Protein AF-A0A8W8JXM0-F1 (afdb_monomer_lite)

Structure (mmCIF, N/CA/C/O backbone):
data_AF-A0A8W8JXM0-F1
#
_entry.id   AF-A0A8W8JXM0-F1
#
loop_
_atom_site.group_PDB
_atom_site.id
_atom_site.type_symbol
_atom_site.label_atom_id
_atom_site.label_alt_id
_atom_site.label_comp_id
_atom_site.label_asym_id
_atom_site.label_entity_id
_atom_site.label_seq_id
_atom_site.pdbx_PDB_ins_code
_atom_site.Cartn_x
_atom_site.Cartn_y
_atom_site.Cartn_z
_atom_site.occupancy
_atom_site.B_iso_or_equiv
_atom_site.auth_seq_id
_atom_site.auth_comp_id
_atom_site.auth_asym_id
_atom_site.auth_atom_id
_atom_site.pdbx_PDB_model_num
ATOM 1 N N . SER A 1 1 ? -21.388 10.383 17.128 1.00 63.91 1 SER A N 1
ATOM 2 C CA . SER A 1 1 ? -20.264 11.316 17.364 1.00 63.91 1 SER A CA 1
ATOM 3 C C . SER A 1 1 ? -19.568 11.583 16.032 1.00 63.91 1 SER A C 1
ATOM 5 O O . SER A 1 1 ? -19.611 10.723 15.161 1.00 63.91 1 SER A O 1
ATOM 7 N N . ARG A 1 2 ? -18.930 12.748 15.847 1.00 68.12 2 ARG A N 1
ATOM 8 C CA . ARG A 1 2 ? -18.242 13.120 14.589 1.00 68.12 2 ARG A CA 1
ATOM 9 C C . ARG A 1 2 ? -17.163 12.104 14.164 1.00 68.12 2 ARG A C 1
ATOM 11 O O . ARG A 1 2 ? -17.011 11.841 12.980 1.00 68.12 2 ARG A O 1
ATOM 18 N N . SER A 1 3 ? -16.482 11.490 15.135 1.00 75.00 3 SER A N 1
ATOM 19 C CA . SER A 1 3 ? -15.471 10.443 14.913 1.00 75.00 3 SER A CA 1
ATOM 20 C C . SER A 1 3 ? -16.054 9.155 14.310 1.00 75.00 3 SER A C 1
ATOM 22 O O . SER A 1 3 ? -15.469 8.610 13.374 1.00 75.00 3 SER A O 1
ATOM 24 N N . ASN A 1 4 ? -17.241 8.717 14.747 1.00 82.75 4 ASN A N 1
ATOM 25 C CA . ASN A 1 4 ? -17.896 7.534 14.174 1.00 82.75 4 ASN A CA 1
ATOM 26 C C . ASN A 1 4 ? -18.312 7.779 12.718 1.00 82.75 4 ASN A C 1
ATOM 28 O O . ASN A 1 4 ? -18.183 6.894 11.882 1.00 82.75 4 ASN A O 1
ATOM 32 N N . THR A 1 5 ? -18.763 8.996 12.400 1.00 88.31 5 THR A N 1
ATOM 33 C CA . THR A 1 5 ? -19.134 9.385 11.034 1.00 88.31 5 THR A CA 1
ATOM 34 C C . THR A 1 5 ? -17.922 9.409 10.099 1.00 88.31 5 THR A C 1
ATOM 36 O O . THR A 1 5 ? -17.997 8.873 9.001 1.00 88.31 5 THR A O 1
ATOM 39 N N . SER A 1 6 ? -16.786 9.970 10.530 1.00 88.12 6 SER A N 1
ATOM 40 C CA . SER A 1 6 ? -15.550 9.949 9.731 1.00 88.12 6 SER A CA 1
ATOM 41 C C . SER A 1 6 ? -15.017 8.533 9.510 1.00 88.12 6 SER A C 1
ATOM 43 O O . SER A 1 6 ? -14.565 8.216 8.416 1.00 88.12 6 SER A O 1
ATOM 45 N N . THR A 1 7 ? -15.108 7.677 10.529 1.00 91.31 7 THR A N 1
ATOM 46 C CA . THR A 1 7 ? -14.722 6.262 10.422 1.00 91.31 7 THR A CA 1
ATOM 47 C C . THR A 1 7 ? -15.617 5.526 9.431 1.00 91.31 7 THR A C 1
ATOM 49 O O . THR A 1 7 ? -15.121 4.790 8.589 1.00 91.31 7 THR A O 1
ATOM 52 N N . PHE A 1 8 ? -16.928 5.767 9.487 1.00 92.94 8 PHE A N 1
ATOM 53 C CA . PHE A 1 8 ? -17.886 5.173 8.560 1.00 92.94 8 PHE A CA 1
ATOM 54 C C . PHE A 1 8 ? -17.603 5.556 7.102 1.00 92.94 8 PHE A C 1
ATOM 56 O O . PHE A 1 8 ? -17.554 4.672 6.254 1.00 92.94 8 PHE A O 1
ATOM 63 N N . TYR A 1 9 ? -17.354 6.839 6.815 1.00 93.75 9 TYR A N 1
ATOM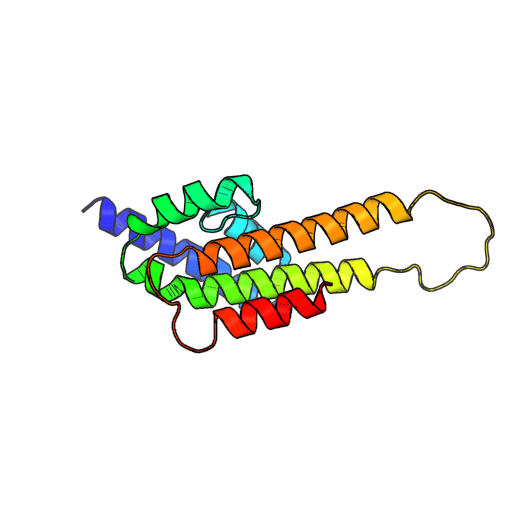 64 C CA . TYR A 1 9 ? -16.999 7.267 5.458 1.00 93.75 9 TYR A CA 1
ATOM 65 C C . TYR A 1 9 ? -15.679 6.658 4.985 1.00 93.75 9 TYR A C 1
ATOM 67 O O . TYR A 1 9 ? -15.618 6.161 3.870 1.00 93.75 9 TYR A O 1
ATOM 75 N N . LEU A 1 10 ? -14.661 6.596 5.850 1.00 94.12 10 LEU A N 1
ATOM 76 C CA . LEU A 1 10 ? -13.402 5.939 5.499 1.00 94.12 10 LEU A CA 1
ATOM 77 C C . LEU A 1 10 ? -13.599 4.448 5.185 1.00 94.12 10 LEU A C 1
ATOM 79 O O . LEU A 1 10 ? -12.997 3.936 4.249 1.00 94.12 10 LEU A O 1
ATOM 83 N N . LEU A 1 11 ? -14.439 3.744 5.945 1.00 95.06 11 LEU A N 1
ATOM 84 C CA . LEU A 1 11 ? -14.765 2.344 5.663 1.00 95.06 11 LEU A CA 1
ATOM 85 C C . LEU A 1 11 ? -15.546 2.190 4.352 1.00 95.06 11 LEU A C 1
ATOM 87 O O . LEU A 1 11 ? -15.313 1.224 3.634 1.00 95.06 11 LEU A O 1
ATOM 91 N N . LEU A 1 12 ? -16.429 3.134 4.017 1.00 95.12 12 LEU A N 1
ATOM 92 C CA . LEU A 1 12 ? -17.138 3.143 2.737 1.00 95.12 12 LEU A CA 1
ATOM 93 C C . LEU A 1 12 ? -16.175 3.361 1.563 1.00 95.12 12 LEU A C 1
ATOM 95 O O . LEU A 1 12 ? -16.234 2.632 0.581 1.00 95.12 12 LEU A O 1
ATOM 99 N N . ASP A 1 13 ? -15.242 4.301 1.689 1.00 94.69 13 ASP A N 1
ATOM 100 C CA . ASP A 1 13 ? -14.214 4.530 0.673 1.00 94.69 13 ASP A CA 1
ATOM 101 C C . ASP A 1 13 ? -13.285 3.308 0.524 1.00 94.69 13 ASP A C 1
ATOM 103 O O . ASP A 1 13 ? -12.846 2.974 -0.577 1.00 94.69 13 ASP A O 1
ATOM 107 N N . LEU A 1 14 ? -13.012 2.597 1.626 1.00 96.12 14 LEU A N 1
ATOM 108 C CA . LEU A 1 14 ? -12.281 1.329 1.603 1.00 96.12 14 LEU A CA 1
ATOM 109 C C . LEU A 1 14 ? -13.067 0.204 0.919 1.00 96.12 14 LEU A C 1
ATOM 111 O O . LEU A 1 14 ? -12.446 -0.624 0.256 1.00 96.12 14 LEU A O 1
ATOM 115 N N . LEU A 1 15 ? -14.398 0.174 1.039 1.00 95.50 15 LEU A N 1
ATOM 116 C CA . LEU A 1 15 ? -15.231 -0.749 0.261 1.00 95.50 15 LEU A CA 1
ATOM 117 C C . LEU A 1 15 ? -15.096 -0.453 -1.232 1.00 95.50 15 LEU A C 1
ATOM 119 O O . LEU A 1 15 ? -14.753 -1.359 -1.978 1.00 95.50 15 LEU A O 1
ATOM 123 N N . THR A 1 16 ? -15.211 0.812 -1.646 1.00 95.44 16 THR A N 1
ATOM 124 C CA . THR A 1 16 ? -15.001 1.218 -3.048 1.00 95.44 16 THR A CA 1
ATOM 125 C C . THR A 1 16 ? -13.627 0.791 -3.573 1.00 95.44 16 THR A C 1
ATOM 127 O O . THR A 1 16 ? -13.509 0.287 -4.692 1.00 95.44 16 THR A O 1
ATOM 130 N N . PHE A 1 17 ? -12.577 0.953 -2.759 1.00 97.31 17 PHE A N 1
ATOM 131 C CA . PHE A 1 17 ? -11.235 0.469 -3.086 1.00 97.31 17 PHE A CA 1
ATOM 132 C C . PHE A 1 17 ? -11.208 -1.048 -3.314 1.00 97.31 17 PHE A C 1
ATOM 134 O O . PHE A 1 17 ? -10.658 -1.510 -4.317 1.00 97.31 17 PHE A O 1
ATOM 141 N N . PHE A 1 18 ? -11.777 -1.825 -2.390 1.00 97.19 18 PHE A N 1
ATOM 142 C CA . PHE A 1 18 ? -11.778 -3.279 -2.498 1.00 97.19 18 PHE A CA 1
ATOM 143 C C . PHE A 1 18 ? -12.661 -3.775 -3.640 1.00 97.19 18 PHE A C 1
ATOM 145 O O . PHE A 1 18 ? -12.241 -4.697 -4.330 1.00 97.19 18 PHE A O 1
ATOM 152 N N . ASP A 1 19 ? -13.821 -3.176 -3.884 1.00 96.94 19 ASP A N 1
ATOM 153 C CA . ASP A 1 19 ? -14.693 -3.539 -5.003 1.00 96.94 19 ASP A CA 1
ATOM 154 C C . ASP A 1 19 ? -13.942 -3.351 -6.328 1.00 96.94 19 ASP A C 1
ATOM 156 O O . ASP A 1 19 ? -13.771 -4.307 -7.085 1.00 96.94 19 ASP A O 1
ATOM 160 N N . SER A 1 20 ? -13.329 -2.177 -6.525 1.00 95.50 20 SER A N 1
ATOM 161 C CA . SER A 1 20 ? -12.498 -1.888 -7.706 1.00 95.50 20 SER A CA 1
ATOM 162 C C . SER A 1 20 ? -11.335 -2.879 -7.855 1.00 95.50 20 SER A C 1
ATOM 164 O O . SER A 1 20 ? -11.025 -3.338 -8.956 1.00 95.50 20 SER A O 1
ATOM 166 N N . TYR A 1 21 ? -10.683 -3.245 -6.745 1.00 96.88 21 TYR A N 1
ATOM 167 C CA . TYR A 1 21 ? -9.587 -4.216 -6.747 1.00 96.88 21 TYR A CA 1
ATOM 168 C C . TYR A 1 21 ? -10.049 -5.623 -7.158 1.00 96.88 21 TYR A C 1
ATOM 170 O O . TYR A 1 21 ? -9.389 -6.264 -7.979 1.00 96.88 21 TYR A O 1
ATOM 178 N N . HIS A 1 22 ? -11.171 -6.106 -6.617 1.00 95.25 22 HIS A N 1
ATOM 179 C CA . HIS A 1 22 ? -11.687 -7.450 -6.897 1.00 95.25 22 HIS A CA 1
ATOM 180 C C . HIS A 1 22 ? -12.338 -7.566 -8.282 1.00 95.25 22 HIS A C 1
ATOM 182 O O . HIS A 1 22 ? -12.294 -8.641 -8.879 1.00 95.25 22 HIS A O 1
ATOM 188 N N . GLU A 1 23 ? -12.873 -6.471 -8.825 1.00 95.81 23 GLU A N 1
ATOM 189 C CA . GLU A 1 23 ? -13.356 -6.391 -10.210 1.00 95.81 23 GLU A CA 1
ATOM 190 C C . GLU A 1 23 ? -12.215 -6.390 -11.245 1.00 95.81 23 GLU A C 1
ATOM 192 O O . GLU A 1 23 ? -12.450 -6.574 -12.438 1.00 95.81 23 GLU A O 1
ATOM 197 N N . GLY A 1 24 ? -10.964 -6.226 -10.800 1.00 92.19 24 GLY A N 1
ATOM 198 C CA . GLY A 1 24 ? -9.787 -6.165 -11.666 1.00 92.19 24 GLY A CA 1
ATOM 199 C C . GLY A 1 24 ? -9.473 -4.763 -12.195 1.00 92.19 24 GLY A C 1
ATOM 200 O O . GLY A 1 24 ? -8.501 -4.603 -12.938 1.00 92.19 24 GLY A O 1
ATOM 201 N N . ASN A 1 25 ? -10.221 -3.741 -11.765 1.00 93.81 25 ASN A N 1
ATOM 202 C CA . ASN A 1 25 ? -10.005 -2.326 -12.078 1.00 93.81 25 ASN A CA 1
ATOM 203 C C . ASN A 1 25 ? -8.851 -1.758 -11.229 1.00 93.81 25 ASN A C 1
ATOM 205 O O . ASN A 1 25 ? -9.009 -0.847 -10.418 1.00 93.81 25 ASN A O 1
ATOM 209 N N . VAL A 1 26 ? -7.656 -2.333 -11.395 1.00 91.81 26 VAL A N 1
ATOM 210 C CA . VAL A 1 26 ? -6.482 -2.066 -10.545 1.00 91.81 26 VAL A CA 1
ATOM 211 C C . VAL A 1 26 ? -6.012 -0.611 -10.575 1.00 91.81 26 VAL A C 1
ATOM 213 O O . VAL A 1 26 ? -5.500 -0.127 -9.568 1.00 91.81 26 VAL A O 1
ATOM 216 N N . ASP A 1 27 ? -6.183 0.085 -11.701 1.00 92.00 27 ASP A N 1
ATOM 217 C CA . ASP A 1 27 ? -5.772 1.484 -11.841 1.00 92.00 27 ASP A CA 1
ATOM 218 C C . ASP A 1 27 ? -6.708 2.406 -11.053 1.00 92.00 27 ASP A C 1
ATOM 220 O O . ASP A 1 27 ? -6.242 3.255 -10.294 1.00 92.00 27 ASP A O 1
ATOM 224 N N . GLU A 1 28 ? -8.020 2.174 -11.145 1.00 94.31 28 GLU A N 1
ATOM 225 C CA . GLU A 1 28 ? -9.027 2.887 -10.355 1.00 94.31 28 GLU A CA 1
ATOM 226 C C . GLU A 1 28 ? -8.849 2.620 -8.858 1.00 94.31 28 GLU A C 1
ATOM 228 O O . GLU A 1 28 ? -8.774 3.561 -8.065 1.00 94.31 28 GLU A O 1
ATOM 233 N N . ALA A 1 29 ? -8.660 1.353 -8.473 1.00 95.75 29 ALA A N 1
ATOM 234 C CA . ALA A 1 29 ? -8.356 0.988 -7.092 1.00 95.75 29 ALA A CA 1
ATOM 235 C C . ALA A 1 29 ? -7.118 1.744 -6.573 1.00 95.75 29 ALA A C 1
ATOM 237 O O . ALA A 1 29 ? -7.100 2.246 -5.446 1.00 95.75 29 ALA A O 1
ATOM 238 N N . PHE A 1 30 ? -6.079 1.890 -7.400 1.00 95.19 30 PHE A N 1
ATOM 239 C CA . PHE A 1 30 ? -4.889 2.633 -7.003 1.00 95.19 30 PHE A CA 1
ATOM 240 C C . PHE A 1 30 ? -5.144 4.134 -6.834 1.00 95.19 30 PHE A C 1
ATOM 242 O O . PHE A 1 30 ? -4.594 4.747 -5.914 1.00 95.19 30 PHE A O 1
ATOM 249 N N . GLU A 1 31 ? -5.975 4.741 -7.685 1.00 95.06 31 GLU A N 1
ATOM 250 C CA . GLU A 1 31 ? -6.379 6.141 -7.528 1.00 95.06 31 GLU A CA 1
ATOM 251 C C . GLU A 1 31 ? -7.143 6.368 -6.223 1.00 95.06 31 GLU A C 1
ATOM 253 O O . GLU A 1 31 ? -6.796 7.283 -5.470 1.00 95.06 31 GLU A O 1
ATOM 258 N N . VAL A 1 32 ? -8.105 5.499 -5.897 1.00 95.06 32 VAL A N 1
ATOM 259 C CA . VAL A 1 32 ? -8.832 5.563 -4.619 1.00 95.06 32 VAL A CA 1
ATOM 260 C C . VAL A 1 32 ? -7.851 5.458 -3.447 1.00 95.06 32 VAL A C 1
ATOM 262 O O . VAL A 1 32 ? -7.864 6.299 -2.547 1.00 95.06 32 VAL A O 1
ATOM 265 N N . MET A 1 33 ? -6.915 4.502 -3.482 1.00 96.12 33 MET A N 1
ATOM 266 C CA . MET A 1 33 ? -5.904 4.346 -2.427 1.00 96.12 33 MET A CA 1
ATOM 267 C C . MET A 1 33 ? -5.021 5.595 -2.258 1.00 96.12 33 MET A C 1
ATOM 269 O O . MET A 1 33 ? -4.725 6.016 -1.133 1.00 96.12 33 MET A O 1
ATOM 273 N N . LYS A 1 34 ? -4.626 6.240 -3.363 1.00 94.38 34 LYS A N 1
ATOM 274 C CA . LYS A 1 34 ? -3.869 7.502 -3.336 1.00 94.38 34 LYS A CA 1
ATOM 275 C C . LYS A 1 34 ? -4.668 8.641 -2.708 1.00 94.38 34 LYS A C 1
ATOM 277 O O . LYS A 1 34 ? -4.106 9.423 -1.937 1.00 94.38 34 LYS A O 1
ATOM 282 N N . GLN A 1 35 ? -5.962 8.733 -3.006 1.00 94.31 35 GLN A N 1
ATOM 283 C CA . GLN A 1 35 ? -6.850 9.764 -2.461 1.00 94.31 35 GLN A CA 1
ATOM 284 C C . GLN A 1 35 ? -7.109 9.578 -0.965 1.00 94.31 35 GLN A C 1
ATOM 286 O O . GLN A 1 35 ? -7.076 10.558 -0.217 1.00 94.31 35 GLN A O 1
ATOM 291 N N . LEU A 1 36 ? -7.264 8.328 -0.522 1.00 93.44 36 LEU A N 1
ATOM 292 C CA . LEU A 1 36 ? -7.412 7.974 0.890 1.00 93.44 36 LEU A CA 1
ATOM 293 C C . LEU A 1 36 ? -6.209 8.401 1.732 1.00 93.44 36 LEU A C 1
ATOM 295 O O . LEU A 1 36 ? -6.346 8.665 2.928 1.00 93.44 36 LEU A O 1
ATOM 299 N N . LYS A 1 37 ? -5.015 8.464 1.120 1.00 92.94 37 LYS A N 1
ATOM 300 C CA . LYS A 1 37 ? -3.752 8.802 1.793 1.00 92.94 37 LYS A CA 1
ATOM 301 C C . LYS A 1 37 ? -3.551 7.947 3.049 1.00 92.94 37 LYS A C 1
ATOM 303 O O . LYS A 1 37 ? -3.011 8.434 4.042 1.00 92.94 37 LYS A O 1
ATOM 308 N N . LEU A 1 38 ? -3.999 6.695 3.035 1.00 93.31 38 LEU A N 1
ATOM 309 C CA . LEU A 1 38 ? -3.891 5.810 4.194 1.00 93.31 38 LEU A CA 1
ATOM 310 C C . LEU A 1 38 ? -2.473 5.241 4.323 1.00 93.31 38 LEU A C 1
ATOM 312 O O . LEU A 1 38 ? -1.944 5.117 5.426 1.00 93.31 38 LEU A O 1
ATOM 316 N N . LEU A 1 39 ? -1.841 4.952 3.185 1.00 96.12 39 LEU A N 1
ATOM 317 C CA . LEU A 1 39 ? -0.529 4.321 3.100 1.00 96.12 39 LEU A CA 1
ATOM 318 C C . LEU A 1 39 ? 0.570 5.318 2.698 1.00 96.12 39 LEU A C 1
ATOM 320 O O . LEU A 1 39 ? 0.293 6.302 2.003 1.00 96.12 39 LEU A O 1
ATOM 324 N N . PRO A 1 40 ? 1.827 5.086 3.112 1.00 96.31 40 PRO A N 1
ATOM 325 C CA . PRO A 1 40 ? 2.968 5.823 2.591 1.00 96.31 40 PRO A CA 1
ATOM 326 C C . PRO A 1 40 ? 3.396 5.233 1.247 1.00 96.31 40 PRO A C 1
ATOM 328 O O . PRO A 1 40 ? 3.817 4.084 1.164 1.00 96.31 40 PRO A O 1
ATOM 331 N N . LEU A 1 41 ? 3.314 6.040 0.193 1.00 94.75 41 LEU A N 1
ATOM 332 C CA . LEU A 1 41 ? 3.804 5.675 -1.141 1.00 94.75 41 LEU A CA 1
ATOM 333 C C . LEU A 1 41 ? 5.220 6.203 -1.411 1.00 94.75 41 LEU A C 1
ATOM 335 O O . LEU A 1 41 ? 5.738 6.058 -2.512 1.00 94.75 41 LEU A O 1
ATOM 339 N N . THR A 1 42 ? 5.841 6.829 -0.415 1.00 95.44 42 THR A N 1
ATOM 340 C CA . THR A 1 42 ? 7.206 7.353 -0.455 1.00 95.44 42 THR A CA 1
ATOM 341 C C . THR A 1 42 ? 7.866 7.141 0.908 1.00 95.44 42 THR A C 1
ATOM 343 O O . THR A 1 42 ? 7.181 7.044 1.931 1.00 95.44 42 THR A O 1
ATOM 346 N N . ALA A 1 43 ? 9.197 7.037 0.937 1.00 94.25 43 ALA A N 1
ATOM 347 C CA . ALA A 1 43 ? 9.944 6.726 2.159 1.00 94.25 43 ALA A CA 1
ATOM 348 C C . ALA A 1 43 ? 9.835 7.829 3.230 1.00 94.25 43 ALA A C 1
ATOM 350 O O . ALA A 1 43 ? 9.710 7.533 4.415 1.00 94.25 43 ALA A O 1
ATOM 351 N N . ASP A 1 44 ? 9.814 9.095 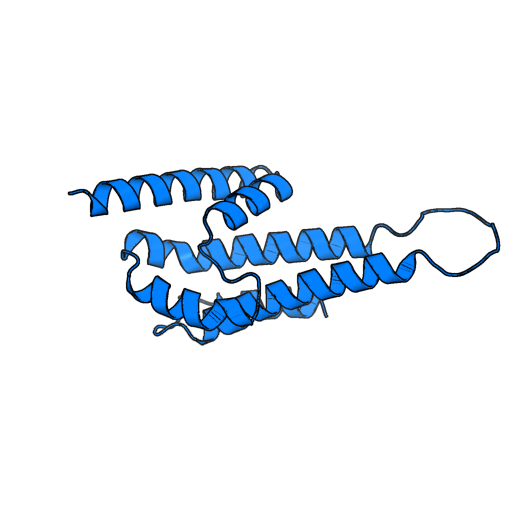2.817 1.00 96.38 44 ASP A N 1
ATOM 352 C CA . ASP A 1 44 ? 9.654 10.268 3.685 1.00 96.38 44 ASP A CA 1
ATOM 353 C C . ASP A 1 44 ? 8.276 10.323 4.365 1.00 96.38 44 ASP A C 1
ATOM 355 O O . ASP A 1 44 ? 8.141 10.834 5.476 1.00 96.38 44 ASP A O 1
ATOM 359 N N . ALA A 1 45 ? 7.249 9.736 3.745 1.00 96.06 45 ALA A N 1
ATOM 360 C CA . ALA A 1 45 ? 5.909 9.685 4.316 1.00 96.06 45 ALA A CA 1
ATOM 361 C C . ALA A 1 45 ? 5.747 8.605 5.403 1.00 96.06 45 ALA A C 1
ATOM 363 O O . ALA A 1 45 ? 4.751 8.633 6.132 1.00 96.06 45 ALA A O 1
ATOM 364 N N . VAL A 1 46 ? 6.683 7.651 5.522 1.00 96.81 46 VAL A N 1
ATOM 365 C CA . VAL A 1 46 ? 6.536 6.466 6.386 1.00 96.81 46 VAL A CA 1
ATOM 366 C C . VAL A 1 46 ? 6.326 6.857 7.846 1.00 96.81 46 VAL A C 1
ATOM 368 O O . VAL A 1 46 ? 5.310 6.483 8.430 1.00 96.81 46 VAL A O 1
ATOM 371 N N . GLU A 1 47 ? 7.223 7.655 8.428 1.00 95.38 47 GLU A N 1
ATOM 372 C CA . GLU A 1 47 ? 7.137 8.041 9.845 1.00 95.38 47 GLU A CA 1
ATOM 373 C C . GLU A 1 47 ? 5.836 8.783 10.163 1.00 95.38 47 GLU A C 1
ATOM 375 O O . GLU A 1 47 ? 5.147 8.478 11.142 1.00 95.38 47 GLU A O 1
ATOM 380 N N . HIS A 1 48 ? 5.448 9.720 9.294 1.00 95.75 48 HIS A N 1
ATOM 381 C CA . HIS A 1 48 ? 4.199 10.456 9.442 1.00 95.75 48 HIS A CA 1
ATOM 382 C C . HIS A 1 48 ? 2.986 9.511 9.421 1.00 95.75 48 HIS A C 1
ATOM 384 O O . HIS A 1 48 ? 2.069 9.660 10.232 1.00 95.75 48 HIS A O 1
ATOM 390 N N . LYS A 1 49 ? 2.962 8.517 8.522 1.00 95.69 49 LYS A N 1
ATOM 391 C CA . LYS A 1 49 ? 1.863 7.542 8.452 1.00 95.69 49 LYS A CA 1
ATOM 392 C C . LYS A 1 49 ? 1.843 6.594 9.647 1.00 95.69 49 LYS A C 1
ATOM 394 O O . LYS A 1 49 ? 0.754 6.291 10.128 1.00 95.69 49 LYS A O 1
ATOM 399 N N . VAL A 1 50 ? 2.994 6.189 10.187 1.00 95.06 50 VAL A N 1
ATOM 400 C CA . VAL A 1 50 ? 3.055 5.395 11.432 1.00 95.06 50 VAL A CA 1
ATOM 401 C C . VAL A 1 50 ? 2.469 6.183 12.608 1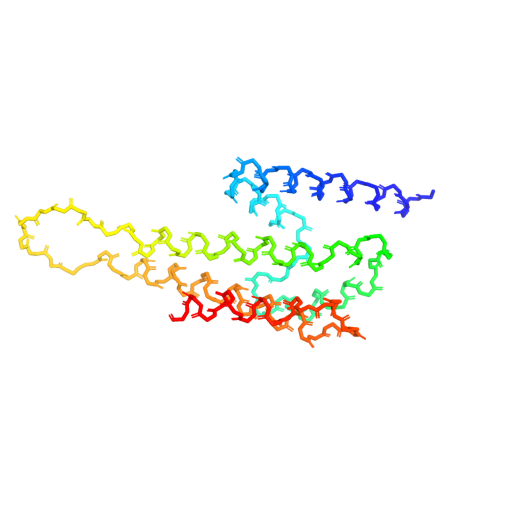.00 95.06 50 VAL A C 1
ATOM 403 O O . VAL A 1 50 ? 1.707 5.639 13.410 1.00 95.06 50 VAL A O 1
ATOM 406 N N . ASN A 1 51 ? 2.762 7.482 12.697 1.00 94.06 51 ASN A N 1
ATOM 407 C CA . ASN A 1 51 ? 2.193 8.346 13.731 1.00 94.06 51 ASN A CA 1
ATOM 408 C C . ASN A 1 51 ? 0.680 8.549 13.548 1.00 94.06 51 ASN A C 1
ATOM 410 O O . ASN A 1 51 ? -0.079 8.448 14.515 1.00 94.06 51 ASN A O 1
ATOM 414 N N . ALA A 1 52 ? 0.219 8.770 12.314 1.00 93.19 52 ALA A N 1
ATOM 415 C CA . ALA A 1 52 ? -1.207 8.869 11.998 1.00 93.19 52 ALA A CA 1
ATOM 416 C C . ALA A 1 52 ? -1.960 7.568 12.325 1.00 93.19 52 ALA A C 1
ATOM 418 O O . ALA A 1 52 ? -3.054 7.618 12.883 1.00 93.19 52 ALA A O 1
ATOM 419 N N . PHE A 1 53 ? -1.339 6.410 12.081 1.00 91.06 53 PHE A N 1
ATOM 420 C CA . PHE A 1 53 ? -1.927 5.095 12.329 1.00 91.06 53 PHE A CA 1
ATOM 421 C C . PHE A 1 53 ? -2.395 4.894 13.781 1.00 91.06 53 PHE A C 1
ATOM 423 O O . PHE A 1 53 ? -3.435 4.279 14.038 1.00 91.06 53 PHE A O 1
ATOM 430 N N . ARG A 1 54 ? -1.674 5.473 14.750 1.00 87.81 54 ARG A N 1
ATOM 431 C CA . ARG A 1 54 ? -2.044 5.429 16.178 1.00 87.81 54 ARG A CA 1
ATOM 432 C C . ARG A 1 54 ? -3.390 6.091 16.475 1.00 87.81 54 ARG A C 1
ATOM 434 O O . ARG A 1 54 ? -3.980 5.802 17.508 1.00 87.81 54 ARG A O 1
ATOM 441 N N . HIS A 1 55 ? -3.896 6.925 15.574 1.00 90.38 55 HIS A N 1
ATOM 442 C CA . HIS A 1 55 ? -5.159 7.641 15.730 1.00 90.38 55 HIS A CA 1
ATOM 443 C C . HIS A 1 55 ? -6.327 6.983 14.981 1.00 90.38 55 HIS A C 1
ATOM 445 O O . HIS A 1 55 ? -7.467 7.402 15.165 1.00 90.38 55 HIS A O 1
ATOM 451 N N . TYR A 1 56 ? -6.077 5.957 14.155 1.00 91.25 56 TYR A N 1
ATOM 452 C CA . TYR A 1 56 ? -7.151 5.195 13.515 1.00 91.25 56 TYR A CA 1
ATOM 453 C C . TYR A 1 56 ? -7.905 4.333 14.524 1.00 91.25 56 TYR A C 1
ATOM 455 O O . TYR A 1 56 ? -7.328 3.867 15.507 1.00 91.25 56 TYR A O 1
ATOM 463 N N . THR A 1 57 ? -9.193 4.117 14.271 1.00 92.69 57 THR A N 1
ATOM 464 C CA . THR A 1 57 ? -10.020 3.224 15.084 1.00 92.69 57 THR A CA 1
ATOM 465 C C . THR A 1 57 ? -9.684 1.764 14.797 1.00 92.69 57 THR A C 1
ATOM 467 O O . THR A 1 57 ? -9.098 1.436 13.761 1.00 92.69 57 THR A O 1
ATOM 470 N N . ASP A 1 58 ? -10.061 0.865 15.702 1.00 91.44 58 ASP A N 1
ATOM 471 C CA . ASP A 1 58 ? -9.737 -0.555 15.567 1.00 91.44 58 ASP A CA 1
ATOM 472 C C . ASP A 1 58 ? -10.359 -1.191 14.318 1.00 91.44 58 ASP A C 1
ATOM 474 O O . ASP A 1 58 ? -9.749 -2.080 13.728 1.00 91.44 58 ASP A O 1
ATOM 478 N N . GLU A 1 59 ? -11.521 -0.711 13.869 1.00 92.44 59 GLU A N 1
ATOM 479 C CA . GLU A 1 59 ? -12.167 -1.158 12.631 1.00 92.44 59 GLU A CA 1
ATOM 480 C C . GLU A 1 59 ? -11.262 -0.921 11.418 1.00 92.44 59 GLU A C 1
ATOM 482 O O . GLU A 1 59 ? -11.026 -1.838 10.638 1.00 92.44 59 GLU A O 1
ATOM 487 N N . VAL A 1 60 ? -10.675 0.274 11.304 1.00 92.62 60 VAL A N 1
ATOM 488 C CA . VAL A 1 60 ? -9.762 0.625 10.203 1.00 92.62 60 VAL A CA 1
ATOM 489 C C . VAL A 1 60 ? -8.446 -0.142 10.322 1.00 92.62 60 VAL A C 1
ATOM 491 O O . VAL A 1 60 ? -7.914 -0.635 9.328 1.00 92.62 60 VAL A O 1
ATOM 494 N N . ARG A 1 61 ? -7.911 -0.285 11.544 1.00 92.94 61 ARG A N 1
ATOM 495 C CA . ARG A 1 61 ? -6.658 -1.023 11.779 1.00 92.94 61 ARG A CA 1
ATOM 496 C C . ARG A 1 61 ? -6.771 -2.495 11.389 1.00 92.94 61 ARG A C 1
ATOM 498 O O . ARG A 1 61 ? -5.808 -3.048 10.867 1.00 92.94 61 ARG A O 1
ATOM 505 N N . ARG A 1 62 ? -7.933 -3.119 11.613 1.00 92.62 62 ARG A N 1
ATOM 506 C CA . ARG A 1 62 ? -8.194 -4.517 11.233 1.00 92.62 62 ARG A CA 1
ATOM 507 C C . ARG A 1 62 ? -8.172 -4.737 9.724 1.00 92.62 62 ARG A C 1
ATOM 509 O O . ARG A 1 62 ? -7.776 -5.815 9.307 1.00 92.62 62 ARG A O 1
ATOM 516 N N . CYS A 1 63 ? -8.529 -3.729 8.930 1.00 94.12 63 CYS A N 1
ATOM 517 C CA . CYS A 1 63 ? -8.466 -3.795 7.469 1.00 94.12 63 CYS A CA 1
ATOM 518 C C . CYS A 1 63 ? -7.045 -3.595 6.917 1.00 94.12 63 CYS A C 1
ATOM 520 O O . CYS A 1 63 ? -6.792 -3.891 5.751 1.00 94.12 63 CYS A O 1
ATOM 522 N N . LEU A 1 64 ? -6.105 -3.078 7.720 1.00 94.56 64 LEU A N 1
ATOM 523 C CA . LEU A 1 64 ? -4.778 -2.699 7.232 1.00 94.56 64 LEU A CA 1
ATOM 524 C C . LEU A 1 64 ? -3.991 -3.837 6.550 1.00 94.56 64 LEU A C 1
ATOM 526 O O . LEU A 1 64 ? -3.374 -3.561 5.520 1.00 94.56 64 LEU A O 1
ATOM 530 N N . PRO A 1 65 ? -3.978 -5.083 7.065 1.00 95.25 65 PRO A N 1
ATOM 531 C CA . PRO A 1 65 ? -3.272 -6.182 6.411 1.00 95.25 65 PRO A CA 1
ATOM 532 C C . PRO A 1 65 ? -3.747 -6.402 4.972 1.00 95.25 65 PRO A C 1
ATOM 534 O O . PRO A 1 65 ? -2.930 -6.448 4.052 1.00 95.25 65 PRO A O 1
ATOM 537 N N . ASP A 1 66 ? -5.063 -6.449 4.767 1.00 96.06 66 ASP A N 1
ATOM 538 C CA . ASP A 1 66 ? -5.665 -6.674 3.452 1.00 96.06 66 ASP A CA 1
ATOM 539 C C . ASP A 1 66 ? -5.420 -5.487 2.517 1.00 96.06 66 ASP A C 1
ATOM 541 O O . ASP A 1 66 ? -5.082 -5.673 1.348 1.00 96.06 66 ASP A O 1
ATOM 545 N N . ILE A 1 67 ? -5.492 -4.262 3.049 1.00 96.69 67 ILE A N 1
ATOM 546 C CA . ILE A 1 67 ? -5.189 -3.027 2.314 1.00 96.69 67 ILE A CA 1
ATOM 547 C C . ILE A 1 67 ? -3.739 -3.028 1.808 1.00 96.69 67 ILE A C 1
ATOM 549 O O . ILE A 1 67 ? -3.482 -2.700 0.645 1.00 96.69 67 ILE A O 1
ATOM 553 N N . LEU A 1 68 ? -2.785 -3.410 2.663 1.00 97.00 68 LEU A N 1
ATOM 554 C CA . LEU A 1 68 ? -1.368 -3.488 2.305 1.00 97.00 68 LEU A CA 1
ATOM 555 C C . LEU A 1 68 ? -1.131 -4.524 1.207 1.00 97.00 68 LEU A C 1
ATOM 557 O O . LEU A 1 68 ? -0.470 -4.217 0.218 1.00 97.00 68 LEU A O 1
ATOM 561 N N . ILE A 1 69 ? -1.694 -5.726 1.350 1.00 96.94 69 ILE A N 1
ATOM 562 C CA . ILE A 1 69 ? -1.539 -6.799 0.361 1.00 96.94 69 ILE A CA 1
ATOM 563 C C . ILE A 1 69 ? -2.170 -6.415 -0.980 1.00 96.94 69 ILE A C 1
ATOM 565 O O . ILE A 1 69 ? -1.530 -6.588 -2.018 1.00 96.94 69 ILE A O 1
ATOM 569 N N . ALA A 1 70 ? -3.389 -5.870 -0.976 1.00 97.44 70 ALA A N 1
ATOM 570 C CA . ALA A 1 70 ? -4.064 -5.430 -2.194 1.00 97.44 70 ALA A CA 1
ATOM 571 C C . ALA A 1 70 ? -3.250 -4.350 -2.919 1.00 97.44 70 ALA A C 1
ATOM 573 O O . ALA A 1 70 ? -2.967 -4.481 -4.110 1.00 97.44 70 ALA A O 1
ATOM 574 N N . THR A 1 71 ? -2.771 -3.339 -2.186 1.00 97.88 71 THR A N 1
ATOM 575 C CA . THR A 1 71 ? -1.930 -2.274 -2.754 1.00 97.88 71 THR A CA 1
ATOM 576 C C . THR A 1 71 ? -0.620 -2.831 -3.313 1.00 97.88 71 THR A C 1
ATOM 578 O O . THR A 1 71 ? -0.221 -2.482 -4.421 1.00 97.88 71 THR A O 1
ATOM 581 N N . MET A 1 72 ? 0.031 -3.749 -2.595 1.00 97.50 72 MET A N 1
ATOM 582 C CA . MET A 1 72 ? 1.266 -4.387 -3.049 1.00 97.50 72 MET A CA 1
ATOM 583 C C . MET A 1 72 ? 1.061 -5.200 -4.337 1.00 97.50 72 MET A C 1
ATOM 585 O O . MET A 1 72 ? 1.880 -5.137 -5.254 1.00 97.50 72 MET A O 1
ATOM 589 N N . ASN A 1 73 ? -0.059 -5.921 -4.444 1.00 97.12 73 ASN A N 1
ATOM 590 C CA . ASN A 1 73 ? -0.430 -6.652 -5.655 1.00 97.12 73 ASN A CA 1
ATOM 591 C C . ASN A 1 73 ? -0.689 -5.715 -6.841 1.00 97.12 73 ASN A C 1
ATOM 593 O O . ASN A 1 73 ? -0.282 -6.034 -7.958 1.00 97.12 73 ASN A O 1
ATOM 597 N N . ILE A 1 74 ? -1.327 -4.563 -6.608 1.00 97.12 74 ILE A N 1
ATOM 598 C CA . ILE A 1 74 ? -1.523 -3.534 -7.638 1.00 97.12 74 ILE A CA 1
ATOM 599 C C . ILE A 1 74 ? -0.166 -3.024 -8.144 1.00 97.12 74 ILE A C 1
ATOM 601 O O . ILE A 1 74 ? 0.067 -3.026 -9.353 1.00 97.12 74 ILE A O 1
ATOM 605 N N . LEU A 1 75 ? 0.755 -2.668 -7.238 1.00 96.69 75 LEU A N 1
ATOM 606 C CA . LEU A 1 75 ? 2.105 -2.214 -7.602 1.00 96.69 75 LEU A CA 1
ATOM 607 C C . LEU A 1 75 ? 2.867 -3.271 -8.408 1.00 96.69 75 LEU A C 1
ATOM 609 O O . LEU A 1 75 ? 3.476 -2.958 -9.431 1.00 96.69 75 LEU A O 1
ATOM 613 N N . HIS A 1 76 ? 2.801 -4.533 -7.985 1.00 96.62 76 HIS A N 1
ATOM 614 C CA . HIS A 1 76 ? 3.420 -5.637 -8.711 1.00 96.62 76 HIS A CA 1
ATOM 615 C C . HIS A 1 76 ? 2.785 -5.850 -10.092 1.00 96.62 76 HIS A C 1
ATOM 617 O O . HIS A 1 76 ? 3.503 -6.096 -11.061 1.00 96.62 76 HIS A O 1
ATOM 623 N N . ASN A 1 77 ? 1.463 -5.710 -10.223 1.00 95.25 77 ASN A N 1
ATOM 624 C CA . ASN A 1 77 ? 0.790 -5.809 -11.516 1.00 95.25 77 ASN A CA 1
ATOM 625 C C . ASN A 1 77 ? 1.215 -4.678 -12.465 1.00 95.25 77 ASN A C 1
ATOM 627 O O . ASN A 1 77 ? 1.585 -4.947 -13.608 1.00 95.25 77 ASN A O 1
ATOM 631 N N . GLN A 1 78 ? 1.256 -3.431 -11.983 1.00 94.19 78 GLN A N 1
ATOM 632 C CA . GLN A 1 78 ? 1.767 -2.292 -12.753 1.00 94.19 78 GLN A CA 1
ATOM 633 C C . GLN A 1 78 ? 3.228 -2.503 -13.163 1.00 94.19 78 GLN A C 1
ATOM 635 O O . GLN A 1 78 ? 3.584 -2.273 -14.318 1.00 94.19 78 GLN A O 1
ATOM 640 N N . TYR A 1 79 ? 4.060 -3.030 -12.261 1.00 95.00 79 TYR A N 1
ATOM 641 C CA . TYR A 1 79 ? 5.457 -3.353 -12.547 1.00 95.00 79 TYR A CA 1
ATOM 642 C C . TYR A 1 79 ? 5.583 -4.436 -13.616 1.00 95.00 79 TYR A C 1
ATOM 644 O O . TYR A 1 79 ? 6.337 -4.278 -14.573 1.00 95.00 79 TYR A O 1
ATOM 652 N N . LYS A 1 80 ? 4.817 -5.523 -13.495 1.00 94.19 80 LYS A N 1
ATOM 653 C CA . LYS A 1 80 ? 4.787 -6.611 -14.475 1.00 94.19 80 LYS A CA 1
ATOM 654 C C . LYS A 1 80 ? 4.337 -6.104 -15.843 1.00 94.19 80 LYS A C 1
ATOM 656 O O . LYS A 1 80 ? 4.953 -6.463 -16.844 1.00 94.19 80 LYS A O 1
ATOM 661 N N . ASN A 1 81 ? 3.304 -5.268 -15.897 1.00 92.00 81 ASN A N 1
ATOM 662 C CA . ASN A 1 81 ? 2.816 -4.678 -17.140 1.00 92.00 81 ASN A CA 1
ATOM 663 C C . ASN A 1 81 ? 3.886 -3.779 -17.755 1.00 92.00 81 ASN A C 1
ATOM 665 O O . ASN A 1 81 ? 4.320 -4.039 -18.872 1.00 92.00 81 ASN A O 1
ATOM 669 N N . ALA A 1 82 ? 4.420 -2.825 -16.989 1.00 91.19 82 ALA A N 1
ATOM 670 C CA . ALA A 1 82 ? 5.498 -1.952 -17.434 1.00 91.19 82 ALA A CA 1
ATOM 671 C C . ALA A 1 82 ? 6.744 -2.729 -17.877 1.00 91.19 82 ALA A C 1
ATOM 673 O O . ALA A 1 82 ? 7.370 -2.337 -18.853 1.00 91.19 82 ALA A O 1
ATOM 674 N N . LYS A 1 83 ? 7.081 -3.853 -17.230 1.00 90.44 83 LYS A N 1
ATOM 675 C CA . LYS A 1 83 ? 8.192 -4.742 -17.608 1.00 90.44 83 LYS A CA 1
ATOM 676 C C . LYS A 1 83 ? 7.885 -5.600 -18.846 1.00 90.44 83 LYS A C 1
ATOM 678 O O . LYS A 1 83 ? 8.798 -5.971 -19.580 1.00 90.44 83 LYS A O 1
ATOM 683 N N . ASN A 1 84 ? 6.625 -5.890 -19.142 1.00 87.31 84 ASN A N 1
ATOM 684 C CA . ASN A 1 84 ? 6.245 -6.706 -20.299 1.00 87.31 84 ASN A CA 1
ATOM 685 C C . ASN A 1 84 ? 5.876 -5.886 -21.539 1.00 87.31 84 ASN A C 1
ATOM 687 O O . ASN A 1 84 ? 5.856 -6.449 -22.632 1.00 87.31 84 ASN A O 1
ATOM 691 N N . SER A 1 85 ? 5.668 -4.572 -21.408 1.00 79.31 85 SER A N 1
ATOM 692 C CA . SER A 1 85 ? 5.378 -3.636 -22.509 1.00 79.31 85 SER A CA 1
ATOM 693 C C . SER A 1 85 ? 6.560 -3.395 -23.469 1.00 79.31 85 SER A C 1
ATOM 695 O O . SER A 1 85 ? 6.758 -2.282 -23.941 1.00 79.31 85 SER A O 1
ATOM 697 N N . ALA A 1 86 ? 7.402 -4.400 -23.726 1.00 62.97 86 ALA A N 1
ATOM 698 C CA . ALA A 1 86 ? 8.420 -4.324 -24.772 1.00 62.97 86 ALA A CA 1
ATOM 699 C C . ALA A 1 86 ? 7.750 -4.294 -26.163 1.00 62.97 86 ALA A C 1
ATOM 701 O O . ALA A 1 86 ? 6.724 -4.960 -26.351 1.00 62.97 86 ALA A O 1
ATOM 702 N N . PRO A 1 87 ? 8.320 -3.585 -27.156 1.00 57.81 87 PRO A N 1
ATOM 703 C CA . PRO A 1 87 ? 7.776 -3.577 -28.504 1.00 57.81 87 PRO A CA 1
ATOM 704 C C . PRO A 1 87 ? 7.919 -4.975 -29.113 1.00 57.81 87 PRO A C 1
ATOM 706 O O . PRO A 1 87 ? 9.011 -5.431 -29.456 1.00 57.81 87 PRO A O 1
ATOM 709 N N . ARG A 1 88 ? 6.796 -5.690 -29.235 1.00 57.25 88 ARG A N 1
ATOM 710 C CA . ARG A 1 88 ? 6.710 -6.897 -30.058 1.00 57.25 88 ARG A CA 1
ATOM 711 C C . ARG A 1 88 ? 6.816 -6.482 -31.527 1.00 57.25 88 ARG A C 1
ATOM 713 O O . ARG A 1 88 ? 5.811 -6.176 -32.154 1.00 57.25 88 ARG A O 1
ATOM 720 N N . GLY A 1 89 ? 8.030 -6.538 -32.066 1.00 50.25 89 GLY A N 1
ATOM 721 C CA . GLY A 1 89 ? 8.287 -6.596 -33.505 1.00 50.25 89 GLY A CA 1
ATOM 722 C C . GLY A 1 89 ? 8.760 -5.287 -34.133 1.00 50.25 89 GLY A C 1
ATOM 723 O O . GLY A 1 89 ? 8.122 -4.250 -34.005 1.00 50.25 89 GLY A O 1
ATOM 724 N N . GLY A 1 90 ? 9.867 -5.372 -34.871 1.00 45.41 90 GLY A N 1
ATOM 725 C CA . GLY A 1 90 ? 10.317 -4.318 -35.773 1.00 45.41 90 GLY A CA 1
ATOM 726 C C . GLY A 1 90 ? 11.826 -4.319 -35.952 1.00 45.41 90 GLY A C 1
ATOM 727 O O . GLY A 1 90 ? 12.551 -3.724 -35.166 1.00 45.41 90 GLY A O 1
ATOM 728 N N . TYR A 1 91 ? 12.302 -4.988 -37.000 1.00 51.47 91 TYR A N 1
ATOM 729 C CA . TYR A 1 91 ? 13.621 -4.739 -37.572 1.00 51.47 91 TYR A CA 1
ATOM 730 C C . TYR A 1 91 ? 13.712 -3.259 -37.985 1.00 51.47 91 TYR A C 1
ATOM 732 O O . T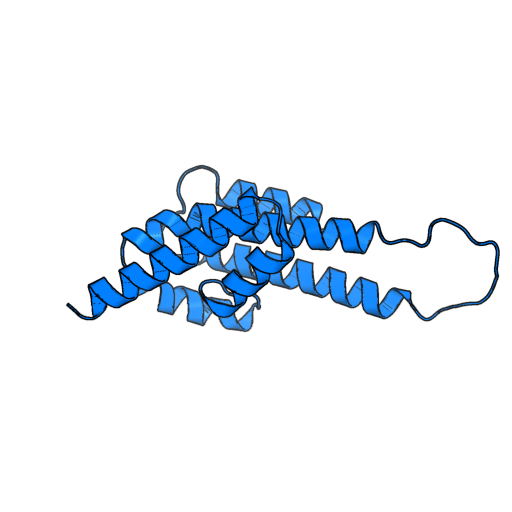YR A 1 91 ? 13.301 -2.898 -39.082 1.00 51.47 91 TYR A O 1
ATOM 740 N N . SER A 1 92 ? 14.247 -2.393 -37.134 1.00 47.41 92 SER A N 1
ATOM 741 C CA . SER A 1 92 ? 14.718 -1.072 -37.553 1.00 47.41 92 SER A CA 1
ATOM 742 C C . SER A 1 92 ? 15.784 -0.594 -36.581 1.00 47.41 92 SER A C 1
ATOM 744 O O . SER A 1 92 ? 15.541 -0.455 -35.385 1.00 47.41 92 SER A O 1
ATOM 746 N N . GLY A 1 93 ? 16.994 -0.413 -37.111 1.00 54.59 93 GLY A N 1
ATOM 747 C CA . GLY A 1 93 ? 18.110 0.185 -36.394 1.00 54.59 93 GLY A CA 1
ATOM 748 C C . GLY A 1 93 ? 17.836 1.636 -35.989 1.00 54.59 93 GLY A C 1
ATOM 749 O O . GLY A 1 93 ? 16.906 2.257 -36.490 1.00 54.59 93 GLY A O 1
ATOM 750 N N . GLN A 1 94 ? 18.728 2.152 -35.134 1.00 46.81 94 GLN A N 1
ATOM 751 C CA . GLN A 1 94 ? 18.660 3.417 -34.376 1.00 46.81 94 GLN A CA 1
ATOM 752 C C . GLN A 1 94 ? 17.695 3.314 -33.182 1.00 46.81 94 GLN A C 1
ATOM 754 O O . GLN A 1 94 ? 16.502 3.164 -33.345 1.00 46.81 94 GLN A O 1
ATOM 759 N N . GLY A 1 95 ? 18.112 3.340 -31.921 1.00 49.09 95 GLY A N 1
ATOM 760 C CA . GLY A 1 95 ? 19.303 3.948 -31.347 1.00 49.09 95 GLY A CA 1
ATOM 761 C C . GLY A 1 95 ? 18.861 4.885 -30.227 1.00 49.09 95 GLY A C 1
ATOM 762 O O . GLY A 1 95 ? 18.648 6.056 -30.486 1.00 49.09 95 GLY A O 1
ATOM 763 N N . ARG A 1 96 ? 18.761 4.334 -29.006 1.00 56.47 96 ARG A N 1
ATOM 764 C CA . ARG A 1 96 ? 18.856 5.010 -27.695 1.00 56.47 96 ARG A CA 1
ATOM 765 C C . ARG A 1 96 ? 17.949 6.236 -27.484 1.00 56.47 96 ARG A C 1
ATOM 767 O O . ARG A 1 96 ? 18.346 7.324 -27.875 1.00 56.47 96 ARG A O 1
ATOM 774 N N . SER A 1 97 ? 16.822 6.052 -26.773 1.00 53.72 97 SER A N 1
ATOM 775 C CA . SER A 1 97 ? 16.276 7.045 -25.808 1.00 53.72 97 SER A CA 1
ATOM 776 C C . SER A 1 97 ? 14.982 6.649 -25.058 1.00 53.72 97 SER A C 1
ATOM 778 O O . SER A 1 97 ? 14.597 7.375 -24.149 1.00 53.72 97 SER A O 1
ATOM 780 N N . GLU A 1 98 ? 14.308 5.526 -25.344 1.00 57.19 98 GLU A N 1
ATOM 781 C CA . GLU A 1 98 ? 13.023 5.204 -24.666 1.00 57.19 98 GLU A CA 1
ATOM 782 C C . GLU A 1 98 ? 13.147 4.412 -23.349 1.00 57.19 98 GLU A C 1
ATOM 784 O O . GLU A 1 98 ? 12.224 4.400 -22.534 1.00 57.19 98 GLU A O 1
ATOM 789 N N . ASP A 1 99 ? 14.298 3.792 -23.086 1.00 62.56 99 ASP A N 1
ATOM 790 C CA . ASP A 1 99 ? 14.478 2.890 -21.935 1.00 62.56 99 ASP A CA 1
ATOM 791 C C . ASP A 1 99 ? 14.581 3.639 -20.587 1.00 62.56 99 ASP A C 1
ATOM 793 O O . ASP A 1 99 ? 14.231 3.118 -19.528 1.00 62.56 99 ASP A O 1
ATOM 797 N N . GLY A 1 100 ? 15.000 4.912 -20.613 1.00 75.25 100 GLY A N 1
ATOM 798 C CA . GLY A 1 100 ? 15.223 5.708 -19.400 1.00 75.25 100 GLY A CA 1
ATOM 799 C C . GLY A 1 100 ? 13.939 6.041 -18.635 1.00 75.25 100 GLY A C 1
ATOM 800 O O . GLY A 1 100 ? 13.912 5.943 -17.409 1.00 75.25 100 GLY A O 1
ATOM 801 N N . GLY A 1 101 ? 12.853 6.388 -19.332 1.00 85.25 101 GLY A N 1
ATOM 802 C CA . GLY A 1 101 ? 11.569 6.687 -18.683 1.00 85.25 101 GLY A CA 1
ATOM 803 C C . GLY A 1 101 ? 10.935 5.441 -18.064 1.00 85.25 101 GLY A C 1
ATOM 804 O O . GLY A 1 101 ? 10.401 5.482 -16.955 1.00 85.25 101 GLY A O 1
ATOM 805 N N . ARG A 1 102 ? 11.076 4.304 -18.748 1.00 87.38 102 ARG A N 1
ATOM 806 C CA . ARG A 1 102 ? 10.592 3.007 -18.285 1.00 87.38 102 ARG A CA 1
ATOM 807 C C . ARG A 1 102 ? 11.326 2.532 -17.038 1.00 87.38 102 ARG A C 1
ATOM 809 O O . ARG A 1 102 ? 10.673 2.218 -16.048 1.00 87.38 102 ARG A O 1
ATOM 816 N N . GLU A 1 103 ? 12.657 2.507 -17.056 1.00 89.75 103 GLU A N 1
ATOM 817 C CA . GLU A 1 103 ? 13.436 2.103 -15.881 1.00 89.75 103 GLU A CA 1
ATOM 818 C C . GLU A 1 103 ? 13.193 3.054 -14.699 1.00 89.75 103 GLU A C 1
ATOM 820 O O . GLU A 1 103 ? 13.084 2.615 -13.555 1.00 89.75 103 GLU A O 1
ATOM 825 N N . THR A 1 104 ? 13.000 4.351 -14.963 1.00 92.75 104 THR A N 1
ATOM 826 C CA . THR A 1 104 ? 12.596 5.322 -13.933 1.00 92.75 104 THR A CA 1
ATOM 827 C C . THR A 1 104 ? 11.246 4.956 -13.307 1.00 92.75 104 THR A C 1
ATOM 829 O O . THR A 1 104 ? 11.123 4.955 -12.083 1.00 92.75 104 THR A O 1
ATOM 832 N N . TYR A 1 105 ? 10.245 4.589 -14.112 1.00 93.31 105 TYR A N 1
ATOM 833 C CA . TYR A 1 105 ? 8.933 4.171 -13.610 1.00 93.31 105 TYR A CA 1
ATOM 834 C C . TYR A 1 105 ? 8.981 2.832 -12.855 1.00 93.31 105 TYR A C 1
ATOM 836 O O . TYR A 1 105 ? 8.371 2.698 -11.795 1.00 93.31 105 TYR A O 1
ATOM 844 N N . LEU A 1 106 ? 9.761 1.855 -13.330 1.00 94.62 106 LEU A N 1
ATOM 845 C CA . LEU A 1 106 ? 9.980 0.596 -12.607 1.00 94.62 106 LEU A CA 1
ATOM 846 C C . LEU A 1 106 ? 10.629 0.849 -11.239 1.00 94.62 106 LEU A C 1
ATOM 848 O O . LEU A 1 106 ? 10.181 0.303 -10.230 1.00 94.62 106 LEU A O 1
ATOM 852 N N . ASN A 1 107 ? 11.635 1.727 -11.180 1.00 94.56 107 ASN A N 1
ATOM 853 C CA . ASN A 1 107 ? 12.270 2.132 -9.926 1.00 94.56 107 ASN A CA 1
ATOM 854 C C . ASN A 1 107 ? 11.321 2.900 -9.006 1.00 94.56 107 ASN A C 1
ATOM 856 O O . ASN A 1 107 ? 11.345 2.682 -7.793 1.00 94.56 107 ASN A O 1
ATOM 860 N N . TYR A 1 108 ? 10.450 3.738 -9.568 1.00 95.25 108 TYR A N 1
ATOM 861 C CA . TYR A 1 108 ? 9.382 4.388 -8.818 1.00 95.25 108 TYR A CA 1
ATOM 862 C C . TYR A 1 108 ? 8.483 3.351 -8.135 1.00 95.25 108 TYR A C 1
ATOM 864 O O . TYR A 1 108 ? 8.374 3.382 -6.912 1.00 95.25 108 TYR A O 1
ATOM 872 N N . LEU A 1 109 ? 7.947 2.365 -8.860 1.00 95.94 109 LEU A N 1
ATOM 873 C CA . LEU A 1 109 ? 7.099 1.313 -8.278 1.00 95.94 109 LEU A CA 1
ATOM 874 C C . LEU A 1 109 ? 7.823 0.501 -7.190 1.00 95.94 109 LEU A C 1
ATOM 876 O O . LEU A 1 109 ? 7.258 0.262 -6.121 1.00 95.94 109 LEU A O 1
ATOM 880 N N . ARG A 1 110 ? 9.095 0.136 -7.415 1.00 96.12 110 ARG A N 1
ATOM 881 C CA . ARG A 1 110 ? 9.939 -0.523 -6.396 1.00 96.12 110 ARG A CA 1
ATOM 882 C C . ARG A 1 110 ? 10.093 0.342 -5.143 1.00 96.12 110 ARG A C 1
ATOM 884 O O . ARG A 1 110 ? 10.023 -0.168 -4.028 1.00 96.12 110 ARG A O 1
ATOM 891 N N . SER A 1 111 ? 10.284 1.653 -5.300 1.00 96.56 111 SER A N 1
ATOM 892 C CA . SER A 1 111 ? 10.397 2.574 -4.163 1.00 96.56 111 SER A CA 1
ATOM 893 C C . SER A 1 111 ? 9.111 2.646 -3.332 1.00 96.56 111 SER A C 1
ATOM 895 O O . SER A 1 111 ? 9.187 2.656 -2.103 1.00 96.56 111 SER A O 1
ATOM 897 N N . GLN A 1 112 ? 7.938 2.606 -3.976 1.00 97.25 112 GLN A N 1
ATOM 898 C CA . GLN A 1 112 ? 6.650 2.596 -3.275 1.00 97.25 112 GLN A CA 1
ATOM 899 C C . GLN A 1 112 ? 6.463 1.289 -2.499 1.00 97.25 112 GLN A C 1
ATOM 901 O O . GLN A 1 112 ? 6.115 1.311 -1.322 1.00 97.25 112 GLN A O 1
ATOM 906 N N . ALA A 1 113 ? 6.779 0.156 -3.131 1.00 97.00 113 ALA A N 1
ATOM 907 C CA . ALA A 1 113 ? 6.761 -1.165 -2.506 1.00 97.00 113 ALA A CA 1
ATOM 908 C C . ALA A 1 113 ? 7.644 -1.218 -1.242 1.00 97.00 113 ALA A C 1
ATOM 910 O O . ALA A 1 113 ? 7.212 -1.690 -0.189 1.00 97.00 113 ALA A O 1
ATOM 911 N N . ARG A 1 114 ? 8.856 -0.649 -1.305 1.00 96.44 114 ARG A N 1
ATOM 912 C CA . ARG A 1 114 ? 9.755 -0.537 -0.143 1.00 96.44 114 ARG A CA 1
ATOM 913 C C . ARG A 1 114 ? 9.171 0.337 0.966 1.00 96.44 114 ARG A C 1
ATOM 915 O O . ARG A 1 114 ? 9.269 -0.038 2.132 1.00 96.44 114 ARG A O 1
ATOM 922 N N . ALA A 1 115 ? 8.526 1.453 0.623 1.00 97.56 115 ALA A N 1
ATOM 923 C CA . ALA A 1 115 ? 7.858 2.306 1.606 1.00 97.56 115 ALA A CA 1
ATOM 924 C C . ALA A 1 115 ? 6.741 1.553 2.355 1.00 97.56 115 ALA A C 1
ATOM 926 O O . ALA A 1 115 ? 6.631 1.686 3.575 1.00 97.56 115 ALA A O 1
ATOM 927 N N . LEU A 1 116 ? 5.973 0.701 1.663 1.00 97.00 116 LEU A N 1
ATOM 928 C CA . LEU A 1 116 ? 4.945 -0.141 2.289 1.00 97.00 116 LEU A CA 1
ATOM 929 C C . LEU A 1 116 ? 5.536 -1.181 3.250 1.00 97.00 116 LEU A C 1
ATOM 931 O O . LEU A 1 116 ? 5.002 -1.368 4.344 1.00 97.00 116 LEU A O 1
ATOM 935 N N . ILE A 1 117 ? 6.652 -1.823 2.887 1.00 95.75 117 ILE A N 1
ATOM 936 C CA . ILE A 1 117 ? 7.351 -2.773 3.769 1.00 95.75 117 ILE A CA 1
ATOM 937 C C . ILE A 1 117 ? 7.908 -2.068 5.007 1.00 95.75 117 ILE A C 1
ATOM 939 O O . ILE A 1 117 ? 7.708 -2.544 6.125 1.00 95.75 117 ILE A O 1
ATOM 943 N N . MET A 1 118 ? 8.580 -0.926 4.824 1.00 95.50 118 MET A N 1
ATOM 944 C CA . MET A 1 118 ? 9.101 -0.127 5.938 1.00 95.50 118 MET A CA 1
ATOM 945 C C . MET A 1 118 ? 7.975 0.270 6.890 1.00 95.50 118 MET A C 1
ATOM 947 O O . MET A 1 118 ? 8.088 0.089 8.100 1.00 95.50 118 MET A O 1
ATOM 951 N N . PHE A 1 119 ? 6.859 0.743 6.338 1.00 96.56 119 PHE A N 1
ATOM 952 C CA . PHE A 1 119 ? 5.678 1.089 7.110 1.00 96.56 119 PHE A CA 1
ATOM 953 C C . PHE A 1 119 ? 5.144 -0.092 7.916 1.00 96.56 119 PHE A C 1
ATOM 955 O O . PHE A 1 119 ? 5.010 0.035 9.129 1.00 96.56 119 PHE A O 1
ATOM 962 N N . ALA A 1 120 ? 4.918 -1.245 7.280 1.00 95.62 120 ALA A N 1
ATOM 963 C CA . ALA A 1 120 ? 4.453 -2.457 7.950 1.00 95.62 120 ALA A CA 1
ATOM 964 C C . ALA A 1 120 ? 5.399 -2.914 9.078 1.00 95.62 120 ALA A C 1
ATOM 966 O O . ALA A 1 120 ? 4.936 -3.344 10.135 1.00 95.62 120 ALA A O 1
ATOM 967 N N . GLY A 1 121 ? 6.715 -2.777 8.884 1.00 94.19 121 GLY A N 1
ATOM 968 C CA . GLY A 1 121 ? 7.733 -3.118 9.880 1.00 94.19 121 GLY A CA 1
ATOM 969 C C . GLY A 1 121 ? 7.835 -2.140 11.056 1.00 94.19 121 GLY A C 1
ATOM 970 O O . GLY A 1 121 ? 8.264 -2.537 12.137 1.00 94.19 121 GLY A O 1
ATOM 971 N N . MET A 1 122 ? 7.434 -0.880 10.871 1.00 94.56 122 MET A N 1
ATOM 972 C CA . MET A 1 122 ? 7.486 0.169 11.899 1.00 94.56 122 MET A CA 1
ATOM 973 C C . MET A 1 122 ? 6.190 0.308 12.710 1.00 94.56 122 MET A C 1
ATOM 975 O O . MET A 1 122 ? 6.127 1.115 13.643 1.00 94.56 122 MET A O 1
ATOM 979 N N . LEU A 1 123 ? 5.141 -0.448 12.374 1.00 93.50 123 LEU A N 1
ATOM 980 C CA . LEU A 1 123 ? 3.897 -0.429 13.137 1.00 93.50 123 LEU A CA 1
ATOM 981 C C . LEU A 1 123 ? 4.129 -0.910 14.582 1.00 93.50 123 LEU A C 1
ATOM 983 O O . LEU A 1 123 ? 4.883 -1.853 14.817 1.00 93.50 123 LEU A O 1
ATOM 987 N N . PRO A 1 124 ? 3.440 -0.316 15.575 1.00 86.75 124 PRO A N 1
ATOM 988 C CA . PRO A 1 124 ? 3.632 -0.641 16.992 1.00 86.75 124 PRO A CA 1
ATOM 989 C C . PRO A 1 124 ? 3.058 -2.012 17.406 1.00 86.75 124 PRO A C 1
ATOM 991 O O . PRO A 1 124 ? 3.036 -2.342 18.589 1.00 86.75 124 PRO A O 1
ATOM 994 N N . TYR A 1 125 ? 2.564 -2.801 16.455 1.00 85.94 125 TYR A N 1
ATOM 995 C CA . TYR A 1 125 ? 2.014 -4.137 16.651 1.00 85.94 125 TYR A CA 1
ATOM 996 C C . TYR A 1 125 ? 2.365 -4.998 15.438 1.00 85.94 125 TYR A C 1
ATOM 998 O O . TYR A 1 125 ? 2.630 -4.489 14.348 1.00 85.94 125 TYR A O 1
ATOM 1006 N N . ARG A 1 126 ? 2.355 -6.319 15.620 1.00 82.44 126 ARG A N 1
ATOM 1007 C CA . ARG A 1 126 ? 2.563 -7.245 14.507 1.00 82.44 126 ARG A CA 1
ATOM 1008 C C . ARG A 1 126 ? 1.279 -7.372 13.702 1.00 82.44 126 ARG A C 1
ATOM 1010 O O . ARG A 1 126 ? 0.236 -7.702 14.266 1.00 82.44 126 ARG A O 1
ATOM 1017 N N . LEU A 1 127 ? 1.377 -7.160 12.392 1.00 88.62 127 LEU A N 1
ATOM 1018 C CA . LEU A 1 127 ? 0.305 -7.523 11.474 1.00 88.62 127 LEU A CA 1
ATOM 1019 C C . LEU A 1 127 ? 0.023 -9.033 11.606 1.00 88.62 127 LEU A C 1
ATOM 1021 O O . LEU A 1 127 ? 0.969 -9.816 11.747 1.00 88.62 127 LEU A O 1
ATOM 1025 N N . PRO A 1 128 ? -1.253 -9.448 11.612 1.00 87.25 128 PRO A N 1
ATOM 1026 C CA . PRO A 1 128 ? -1.633 -10.842 11.782 1.00 87.25 128 PRO A CA 1
ATOM 1027 C C . PRO A 1 128 ? -1.145 -11.727 10.626 1.00 87.25 128 PRO A C 1
ATOM 1029 O O . PRO A 1 128 ? -0.923 -11.268 9.501 1.00 87.25 128 PRO A O 1
ATOM 1032 N N . GLY A 1 129 ? -1.027 -13.023 10.926 1.00 84.62 129 GLY A N 1
ATOM 1033 C CA . GLY A 1 129 ? -0.716 -14.063 9.948 1.00 84.62 129 GLY A CA 1
ATOM 1034 C C . GLY A 1 129 ? 0.668 -13.915 9.319 1.00 84.62 129 GLY A C 1
ATOM 1035 O O . GLY A 1 129 ? 1.653 -13.614 9.993 1.00 84.62 129 GLY A O 1
ATOM 1036 N N . ASP A 1 130 ? 0.729 -14.142 8.012 1.00 90.75 130 ASP A N 1
ATOM 1037 C CA . ASP A 1 130 ? 1.931 -14.090 7.184 1.00 90.75 130 ASP A CA 1
ATOM 1038 C C . ASP A 1 130 ? 2.043 -12.785 6.374 1.00 90.75 130 ASP A C 1
ATOM 1040 O O . ASP A 1 130 ? 2.855 -12.701 5.457 1.00 90.75 130 ASP A O 1
ATOM 1044 N N . THR A 1 131 ? 1.280 -11.740 6.730 1.00 94.19 131 THR A N 1
ATOM 1045 C CA . THR A 1 131 ? 1.192 -10.472 5.977 1.00 94.19 131 THR A CA 1
ATOM 1046 C C . THR A 1 131 ? 2.564 -9.898 5.618 1.00 94.19 131 THR A C 1
ATOM 1048 O O . THR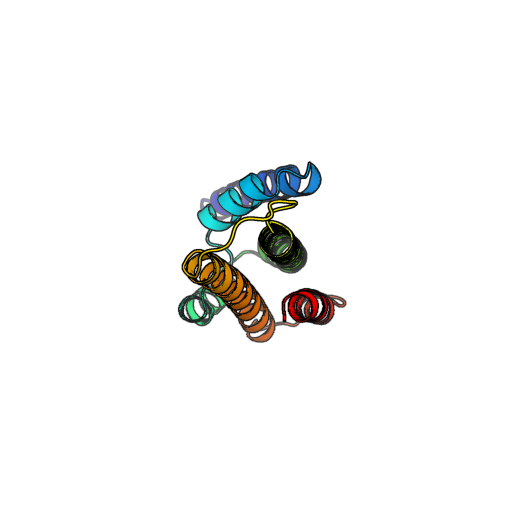 A 1 131 ? 2.836 -9.637 4.450 1.00 94.19 131 THR A O 1
ATOM 1051 N N . ASN A 1 132 ? 3.471 -9.764 6.592 1.00 92.12 132 ASN A N 1
ATOM 1052 C CA . ASN A 1 132 ? 4.824 -9.252 6.341 1.00 92.12 132 ASN A CA 1
ATOM 1053 C C . ASN A 1 132 ? 5.623 -10.152 5.389 1.00 92.12 132 ASN A C 1
ATOM 1055 O O . ASN A 1 132 ? 6.327 -9.647 4.519 1.00 92.12 132 ASN A O 1
ATOM 1059 N N . ALA A 1 133 ? 5.501 -11.475 5.528 1.00 93.94 133 ALA A N 1
ATOM 1060 C CA . ALA A 1 133 ? 6.172 -12.417 4.639 1.00 93.94 133 ALA A CA 1
ATOM 1061 C C . ALA A 1 133 ? 5.621 -12.312 3.211 1.00 93.94 133 ALA A C 1
ATOM 1063 O O . ALA A 1 133 ? 6.401 -12.274 2.264 1.00 93.94 133 ALA A O 1
ATOM 1064 N N . ARG A 1 134 ? 4.300 -12.181 3.052 1.00 95.50 134 ARG A N 1
ATOM 1065 C CA . ARG A 1 134 ? 3.656 -11.982 1.748 1.00 95.50 134 ARG A CA 1
ATOM 1066 C C . ARG A 1 134 ? 4.052 -10.656 1.101 1.00 95.50 134 ARG A C 1
ATOM 1068 O O . ARG A 1 134 ? 4.334 -10.639 -0.092 1.00 95.50 134 ARG A O 1
ATOM 1075 N N . LEU A 1 135 ? 4.140 -9.565 1.867 1.00 96.00 135 LEU A N 1
ATOM 1076 C CA . LEU A 1 135 ? 4.633 -8.278 1.356 1.00 96.00 135 LEU A CA 1
ATOM 1077 C C . LEU A 1 135 ? 6.063 -8.404 0.817 1.00 96.00 135 LEU A C 1
ATOM 1079 O O . LEU A 1 135 ? 6.333 -7.976 -0.302 1.00 96.00 135 LEU A O 1
ATOM 1083 N N . VAL A 1 136 ? 6.955 -9.051 1.571 1.00 95.19 136 VAL A N 1
ATOM 1084 C CA . VAL A 1 136 ? 8.334 -9.309 1.128 1.00 95.19 136 VAL A CA 1
ATOM 1085 C C . VAL A 1 136 ? 8.362 -10.210 -0.109 1.00 95.19 136 VAL A C 1
ATOM 1087 O O . VAL A 1 136 ? 9.083 -9.918 -1.056 1.00 95.19 136 VAL A O 1
ATOM 1090 N N . GLN A 1 137 ? 7.553 -11.273 -0.149 1.00 94.88 137 GLN A N 1
ATOM 1091 C CA . GLN A 1 137 ? 7.464 -12.159 -1.316 1.00 94.88 137 GLN A CA 1
ATOM 1092 C C . GLN A 1 137 ? 7.065 -11.397 -2.583 1.00 94.88 137 GLN A C 1
ATOM 1094 O O . GLN A 1 137 ? 7.666 -11.620 -3.630 1.00 94.88 137 GLN A O 1
ATOM 1099 N N . ILE A 1 138 ? 6.085 -10.491 -2.497 1.00 95.50 138 ILE A N 1
ATOM 1100 C CA . ILE A 1 138 ? 5.658 -9.682 -3.644 1.00 95.50 138 ILE A CA 1
ATOM 1101 C C . ILE A 1 138 ? 6.762 -8.693 -4.058 1.00 95.50 138 ILE A C 1
ATOM 1103 O O . ILE A 1 138 ? 7.003 -8.522 -5.250 1.00 95.50 138 ILE A O 1
ATOM 1107 N N . GLU A 1 139 ? 7.470 -8.077 -3.106 1.00 94.81 139 GLU A N 1
ATOM 1108 C CA . GLU A 1 139 ? 8.576 -7.152 -3.408 1.00 94.81 139 GLU A CA 1
ATOM 1109 C C . GLU A 1 139 ? 9.747 -7.834 -4.112 1.00 94.81 139 GLU A C 1
ATOM 1111 O O . GLU A 1 139 ? 10.289 -7.283 -5.068 1.00 94.81 139 GLU A O 1
ATOM 1116 N N . VAL A 1 140 ? 10.086 -9.062 -3.716 1.00 94.06 140 VAL A N 1
ATOM 1117 C CA . VAL A 1 140 ? 11.149 -9.844 -4.363 1.00 94.06 140 VAL A CA 1
ATOM 1118 C C . VAL A 1 140 ? 10.845 -10.096 -5.842 1.00 94.06 140 VAL A C 1
ATOM 1120 O O . VAL A 1 140 ? 11.766 -10.102 -6.653 1.00 94.06 140 VAL A O 1
ATOM 1123 N N . LEU A 1 141 ? 9.571 -10.233 -6.231 1.00 92.25 141 LEU A N 1
ATOM 1124 C CA . LEU A 1 141 ? 9.173 -10.363 -7.643 1.00 92.25 141 LEU A CA 1
ATOM 1125 C C . LEU A 1 141 ? 9.391 -9.071 -8.452 1.00 92.25 141 LEU A C 1
ATOM 1127 O O . LEU A 1 141 ? 9.377 -9.100 -9.687 1.00 92.25 141 LEU A O 1
ATOM 1131 N N . MET A 1 142 ? 9.580 -7.939 -7.769 1.00 89.56 142 MET A N 1
ATOM 1132 C CA . MET A 1 142 ? 9.846 -6.634 -8.368 1.00 89.56 142 MET A CA 1
ATOM 1133 C C . MET A 1 142 ? 11.339 -6.285 -8.424 1.00 89.56 142 MET A C 1
ATOM 1135 O O . MET A 1 142 ? 11.685 -5.313 -9.100 1.00 89.56 142 MET A O 1
ATOM 1139 N N . ASN A 1 143 ? 12.217 -7.049 -7.770 1.00 74.50 143 ASN A N 1
ATOM 1140 C CA . ASN A 1 143 ? 13.670 -6.850 -7.832 1.00 74.50 143 ASN A CA 1
ATOM 1141 C C . ASN A 1 143 ? 14.318 -7.491 -9.074 1.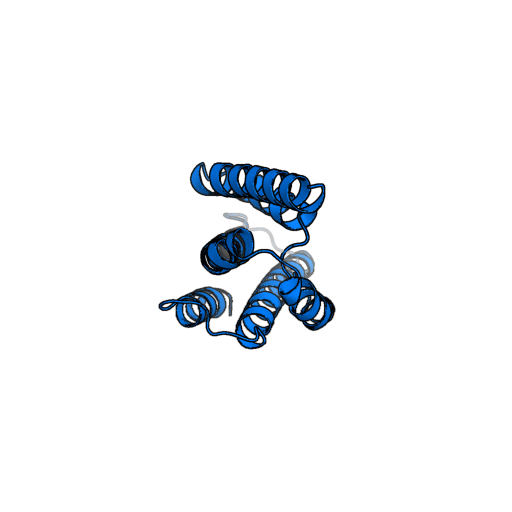00 74.50 143 ASN A C 1
ATOM 1143 O O . ASN A 1 143 ? 13.662 -8.299 -9.777 1.00 74.50 143 ASN A O 1
#

Foldseek 3Di:
DVLVVVLVVLVVLVVVLVVCLVVVVLVVSVVSVVVSVQADQAQVCQVVNLVVLVVHDPVVVLCVLVVLLSNLVSLLVVLVCLVPPDDDDDPDDDDDDDVVVSVVVLVSSLRSLVSSLSNQVSHPDHDPDCSSVSSVVSSVSSD

Secondary structure (DSSP, 8-state):
-HHHHHHHHHHHHHHHHHHHHHTT-HHHHHHHHHHHT-S-SSSTHHHHHHHHHTTS-HHHHHHHHHHHHHHHHHHHHHHHHHHH------------SSHHHHHHHHHHHHHHHHHHHHHHHHSSSPPSTTHHHHHHHHHHTT-

pLDDT: mean 88.98, std 12.85, range [45.41, 97.88]

Organism: Magallana gigas (NCBI:txid29159)

Sequence (143 aa):
SRSNTSTFYLLLDLLTFFDSYHEGNVDEAFEVMKQLKLLPLTADAVEHKVNAFRHYTDEVRRCLPDILIATMNILHNQYKNAKNSAPRGGYSGQGRSEDGGRETYLNYLRSQARALIMFAGMLPYRLPGDTNARLVQIEVLMN

Radius of gyration: 17.46 Å; chains: 1; bounding box: 40×27×55 Å

InterPro domains:
  IPR007231 Nucleoporin interacting component Nup93/Nic96 [PF04097] (2-134)
  IPR007231 Nucleoporin interacting component Nup93/Nic96 [PTHR11225] (2-143)